Protein AF-A0A358D440-F1 (afdb_monomer)

Mean predicted aligned error: 8.79 Å

Secondary structure (DSSP, 8-state):
-----------GGG--GGGSTTHHHHHHHHHHHHHHHHHHHHHHHHHHHHHH--HHHHHHHHHHHHHHHHHHHHHHHHHHHHS-HHHHHHHHHHHHHHHHHHHHHHHHTT---GGGTTT-

pLDDT: mean 83.81, std 12.58, range [40.0, 94.25]

Structure (mmCIF, N/CA/C/O backbone):
data_AF-A0A358D440-F1
#
_entry.id   AF-A0A358D440-F1
#
loop_
_atom_site.group_PDB
_atom_site.id
_atom_site.type_symbol
_atom_site.label_atom_id
_atom_site.label_alt_id
_atom_site.label_comp_id
_atom_site.label_asym_id
_atom_site.label_entity_id
_atom_site.label_seq_id
_atom_site.pdbx_PDB_ins_code
_atom_site.Cartn_x
_atom_site.Cartn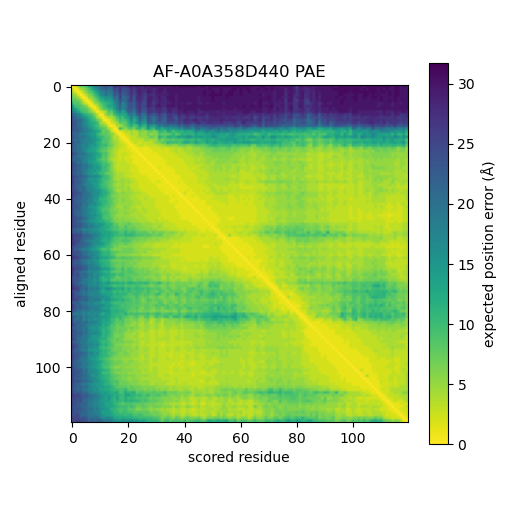_y
_atom_site.Cartn_z
_atom_site.occupancy
_atom_site.B_iso_or_equiv
_atom_site.auth_seq_id
_atom_site.auth_comp_id
_atom_site.auth_asym_id
_atom_site.auth_atom_id
_atom_site.pdbx_PDB_model_num
ATOM 1 N N . MET A 1 1 ? 27.048 -9.788 -45.828 1.00 40.00 1 MET A N 1
ATOM 2 C CA . MET A 1 1 ? 27.997 -9.464 -44.736 1.00 40.00 1 MET A CA 1
ATOM 3 C C . MET A 1 1 ? 27.219 -8.839 -43.582 1.00 40.00 1 MET A C 1
ATOM 5 O O . MET A 1 1 ? 26.914 -7.655 -43.626 1.00 40.00 1 MET A O 1
ATOM 9 N N . GLY A 1 2 ? 26.795 -9.651 -42.609 1.00 42.03 2 GLY A N 1
ATOM 10 C CA . GLY A 1 2 ? 26.029 -9.193 -41.445 1.00 42.03 2 GLY A CA 1
ATOM 11 C C . GLY A 1 2 ? 26.961 -8.657 -40.360 1.00 42.03 2 GLY A C 1
ATOM 12 O O . GLY A 1 2 ? 27.850 -9.372 -39.905 1.00 42.03 2 GLY A O 1
ATOM 13 N N . LYS A 1 3 ? 26.779 -7.396 -39.953 1.00 45.88 3 LYS A N 1
ATOM 14 C CA . LYS A 1 3 ? 27.476 -6.824 -38.795 1.00 45.88 3 LYS A CA 1
ATOM 15 C C . LYS A 1 3 ? 26.940 -7.486 -37.524 1.00 45.88 3 LYS A C 1
ATOM 17 O O . LYS A 1 3 ? 25.859 -7.149 -37.050 1.00 45.88 3 LYS A O 1
ATOM 22 N N . SER A 1 4 ? 27.714 -8.429 -36.995 1.00 48.56 4 SER A N 1
ATOM 23 C CA . SER A 1 4 ? 27.563 -8.958 -35.642 1.00 48.56 4 SER A CA 1
ATOM 24 C C . SER A 1 4 ? 27.691 -7.801 -34.644 1.00 48.56 4 SER A C 1
ATOM 26 O O . SER A 1 4 ? 28.737 -7.154 -34.571 1.00 48.56 4 SER A O 1
ATOM 28 N N . ARG A 1 5 ? 26.608 -7.485 -33.920 1.00 50.66 5 ARG A N 1
ATOM 29 C CA . ARG A 1 5 ? 26.646 -6.564 -32.776 1.00 50.66 5 ARG A CA 1
ATOM 30 C C . ARG A 1 5 ? 27.420 -7.264 -31.665 1.00 50.66 5 ARG A C 1
ATOM 32 O O . ARG A 1 5 ? 26.893 -8.173 -31.028 1.00 50.66 5 ARG A O 1
ATOM 39 N N . SER A 1 6 ? 28.663 -6.847 -31.447 1.00 52.78 6 SER A N 1
ATOM 40 C CA . SER A 1 6 ? 29.432 -7.269 -30.285 1.00 52.78 6 SER A CA 1
ATOM 41 C C . SER A 1 6 ? 28.692 -6.838 -29.018 1.00 52.78 6 SER A C 1
ATOM 43 O O . SER A 1 6 ? 28.410 -5.661 -28.790 1.00 52.78 6 SER A O 1
ATOM 45 N N . VAL A 1 7 ? 28.333 -7.819 -28.196 1.00 54.28 7 VAL A N 1
ATOM 46 C CA . VAL A 1 7 ? 27.882 -7.585 -26.828 1.00 54.28 7 VAL A CA 1
ATOM 47 C C . VAL A 1 7 ? 29.094 -7.034 -26.083 1.00 54.28 7 VAL A C 1
ATOM 49 O O . VAL A 1 7 ? 30.069 -7.750 -25.865 1.00 54.28 7 VAL A O 1
ATOM 52 N N . LEU A 1 8 ? 29.071 -5.738 -25.768 1.00 55.81 8 LEU A N 1
ATOM 53 C CA . LEU A 1 8 ? 30.116 -5.074 -24.994 1.00 55.81 8 LEU A CA 1
ATOM 54 C C . LEU A 1 8 ? 30.293 -5.806 -23.656 1.00 55.81 8 LEU A C 1
ATOM 56 O O . LEU A 1 8 ? 29.423 -5.773 -22.782 1.00 55.81 8 LEU A O 1
ATOM 60 N N . SER A 1 9 ? 31.434 -6.480 -23.521 1.00 52.81 9 SER A N 1
ATOM 61 C CA . SER A 1 9 ? 31.907 -7.127 -22.300 1.00 52.81 9 SER A CA 1
ATOM 62 C C . SER A 1 9 ? 32.370 -6.061 -21.298 1.00 52.81 9 SER A C 1
ATOM 64 O O . SER A 1 9 ? 33.564 -5.851 -21.105 1.00 52.81 9 SER A O 1
ATOM 66 N N . GLY A 1 10 ? 31.419 -5.353 -20.687 1.00 57.47 10 GLY A N 1
ATOM 67 C CA . GLY A 1 10 ? 31.667 -4.489 -19.531 1.00 57.47 10 GLY A CA 1
ATOM 68 C 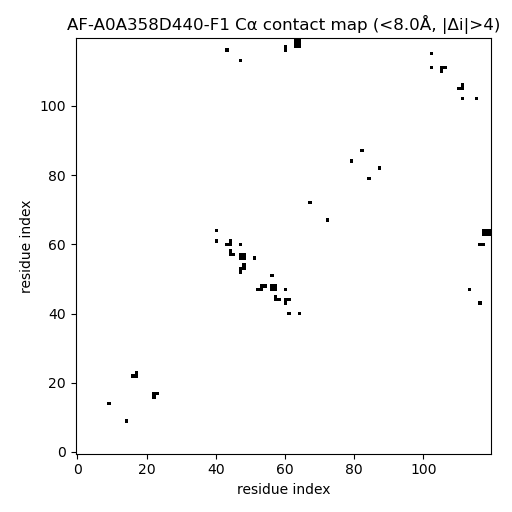C . GLY A 1 10 ? 31.660 -5.305 -18.238 1.00 57.47 10 GLY A C 1
ATOM 69 O O . GLY A 1 10 ? 30.744 -6.100 -18.009 1.00 57.47 10 GLY A O 1
ATOM 70 N N . SER A 1 11 ? 32.680 -5.113 -17.400 1.00 61.91 11 SER A N 1
ATOM 71 C CA . SER A 1 11 ? 32.781 -5.698 -16.059 1.00 61.91 11 SER A CA 1
ATOM 72 C C . SER A 1 11 ? 31.505 -5.422 -15.254 1.00 61.91 11 SER A C 1
ATOM 74 O O . SER A 1 11 ? 30.957 -4.323 -15.314 1.00 61.91 11 SER A O 1
ATOM 76 N N . ARG A 1 12 ? 31.028 -6.389 -14.453 1.00 58.91 12 ARG A N 1
ATOM 77 C CA . ARG A 1 12 ? 29.850 -6.224 -13.567 1.00 58.91 12 ARG A CA 1
ATOM 78 C C . ARG A 1 12 ? 29.916 -4.954 -12.694 1.00 58.91 12 ARG A C 1
ATOM 80 O O . ARG A 1 12 ? 28.865 -4.474 -12.286 1.00 58.91 12 ARG A O 1
ATOM 87 N N . ARG A 1 13 ? 31.118 -4.418 -12.431 1.00 55.31 13 ARG A N 1
ATOM 88 C CA . ARG A 1 13 ? 31.359 -3.172 -11.679 1.00 55.31 13 ARG A CA 1
ATOM 89 C C . ARG A 1 13 ? 30.890 -1.893 -12.386 1.00 55.31 13 ARG A C 1
ATOM 91 O O . ARG A 1 13 ? 30.514 -0.960 -11.689 1.00 55.31 13 ARG A O 1
ATOM 98 N N . ASP A 1 14 ? 30.842 -1.859 -13.718 1.00 56.25 14 ASP A N 1
ATOM 99 C CA . ASP A 1 14 ? 30.473 -0.644 -14.471 1.00 56.25 14 ASP A CA 1
ATOM 100 C C . ASP A 1 14 ? 28.953 -0.473 -14.627 1.00 56.25 14 ASP A C 1
ATOM 102 O O . ASP A 1 14 ? 28.465 0.565 -15.071 1.00 56.25 14 ASP A O 1
ATOM 106 N N . ARG A 1 15 ? 28.169 -1.478 -14.217 1.00 64.50 15 ARG A N 1
ATOM 107 C CA . ARG A 1 15 ? 26.699 -1.437 -14.189 1.00 64.50 15 ARG A CA 1
ATOM 108 C C . ARG A 1 15 ? 26.197 -0.963 -12.827 1.00 64.50 15 ARG A C 1
ATOM 110 O O . ARG A 1 15 ? 25.448 -1.665 -12.152 1.00 64.50 15 ARG A O 1
ATOM 117 N N . SER A 1 16 ? 26.659 0.203 -12.393 1.00 76.69 16 SER A N 1
ATOM 118 C CA . SER A 1 16 ? 26.214 0.782 -11.128 1.00 76.69 16 SER A CA 1
ATOM 119 C C . SER A 1 16 ? 24.787 1.321 -11.269 1.00 76.69 16 SER A C 1
ATOM 121 O O . SER A 1 16 ? 24.512 2.106 -12.165 1.00 76.69 16 SER A O 1
ATOM 123 N N . ALA A 1 17 ? 23.854 0.916 -10.403 1.00 72.25 17 ALA A N 1
ATOM 124 C CA . ALA A 1 17 ? 22.445 1.317 -10.522 1.00 72.25 17 ALA A CA 1
ATOM 125 C C . ALA A 1 17 ? 22.243 2.845 -10.452 1.00 72.25 17 ALA A C 1
ATOM 127 O O . ALA A 1 17 ? 21.323 3.375 -11.065 1.00 72.25 17 ALA A O 1
ATOM 128 N N . ILE A 1 18 ? 23.156 3.557 -9.782 1.00 82.81 18 ILE A N 1
ATOM 129 C CA . ILE A 1 18 ? 23.161 5.025 -9.677 1.00 82.81 18 ILE A CA 1
ATOM 130 C C . ILE A 1 18 ? 23.444 5.741 -11.005 1.00 82.81 18 ILE A C 1
ATOM 132 O O . ILE A 1 18 ? 23.167 6.932 -11.108 1.00 82.81 18 ILE A O 1
ATOM 136 N N . THR A 1 19 ? 23.998 5.055 -12.012 1.00 81.25 19 THR A N 1
ATOM 137 C CA . THR A 1 19 ? 24.247 5.650 -13.338 1.00 81.25 19 THR A CA 1
ATOM 138 C C . THR A 1 19 ? 23.027 5.556 -14.253 1.00 81.25 19 THR A C 1
ATOM 140 O O . THR A 1 19 ? 23.015 6.153 -15.329 1.00 81.25 19 THR A O 1
ATOM 143 N N . VAL A 1 20 ? 21.981 4.837 -13.830 1.00 82.19 20 VAL A N 1
ATOM 144 C CA . VAL A 1 20 ? 20.721 4.724 -14.566 1.00 82.19 20 VAL A CA 1
ATOM 145 C C . VAL A 1 20 ? 19.926 6.021 -14.410 1.00 82.19 20 VAL A C 1
ATOM 147 O O . VAL A 1 20 ? 19.656 6.483 -13.300 1.00 82.19 20 VAL A O 1
ATOM 150 N N . GLN A 1 21 ? 19.524 6.615 -15.535 1.00 83.69 21 GLN A N 1
ATOM 151 C CA . GLN A 1 21 ? 18.701 7.823 -15.546 1.00 83.69 21 GLN A CA 1
ATOM 152 C C . GLN A 1 21 ? 17.401 7.592 -14.759 1.00 83.69 21 GLN A C 1
ATOM 154 O O . GLN A 1 21 ? 16.688 6.619 -14.990 1.00 83.69 21 GLN A O 1
ATOM 159 N N . GLY A 1 22 ? 17.095 8.489 -13.818 1.00 84.31 22 GLY A N 1
ATOM 160 C CA . GLY A 1 22 ? 15.892 8.384 -12.986 1.00 84.31 22 GLY A CA 1
ATOM 161 C C . GLY A 1 22 ? 16.002 7.424 -11.795 1.00 84.31 22 GLY A C 1
ATOM 162 O O . GLY A 1 22 ? 14.998 7.205 -11.120 1.00 84.31 22 GLY A O 1
ATOM 163 N N . PHE A 1 23 ? 17.196 6.900 -11.485 1.00 88.19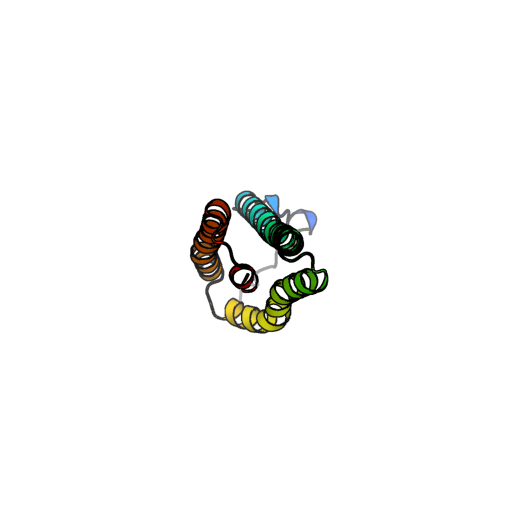 23 PHE A N 1
ATOM 164 C CA . PHE A 1 23 ? 17.408 6.015 -10.333 1.00 88.19 23 PHE A CA 1
ATOM 165 C C . PHE A 1 23 ? 16.956 6.634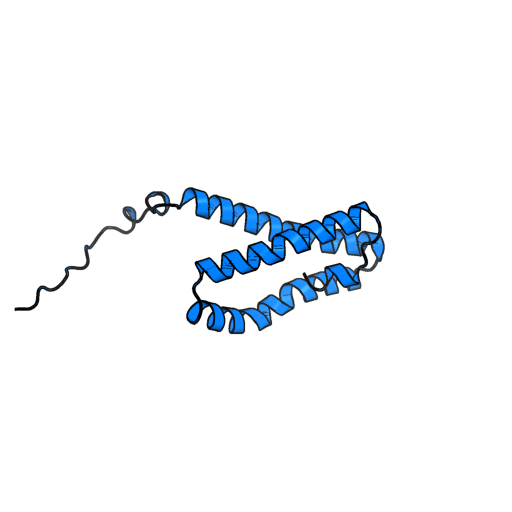 -9.003 1.00 88.19 23 PHE A C 1
ATOM 167 O O . PHE A 1 23 ? 16.210 6.001 -8.264 1.00 88.19 23 PHE A O 1
ATOM 174 N N . PHE A 1 24 ? 17.359 7.873 -8.698 1.00 90.56 24 PHE A N 1
ATOM 175 C CA . PHE A 1 24 ? 17.019 8.510 -7.418 1.00 90.56 24 PHE A CA 1
ATOM 176 C C . PHE A 1 24 ? 15.513 8.764 -7.235 1.00 90.56 24 PHE A C 1
ATOM 178 O O . PHE A 1 24 ? 14.991 8.375 -6.190 1.00 90.56 24 PHE A O 1
ATOM 185 N N . PRO A 1 25 ? 14.780 9.338 -8.215 1.00 88.50 25 PRO A N 1
ATOM 186 C CA . PRO A 1 25 ? 13.323 9.429 -8.132 1.00 88.50 25 PRO A CA 1
ATOM 187 C C . PRO A 1 25 ? 12.646 8.069 -7.935 1.00 88.50 25 PRO A C 1
ATOM 189 O O . PRO A 1 25 ? 11.739 7.951 -7.114 1.00 88.50 25 PRO A O 1
ATOM 192 N N . LEU A 1 26 ? 13.105 7.034 -8.647 1.00 87.25 26 LEU A N 1
ATOM 193 C CA . LEU A 1 26 ? 12.547 5.687 -8.534 1.00 87.25 26 LEU A CA 1
ATOM 194 C C . LEU A 1 26 ? 12.826 5.066 -7.160 1.00 87.25 26 LEU A C 1
ATOM 196 O O . LEU A 1 26 ? 11.939 4.450 -6.573 1.00 87.25 26 LEU A O 1
ATOM 200 N N . LEU A 1 27 ? 14.038 5.252 -6.635 1.00 90.06 27 LEU A N 1
ATOM 201 C CA . LEU A 1 27 ? 14.420 4.809 -5.299 1.00 90.06 27 LEU A CA 1
ATOM 202 C C . LEU A 1 27 ? 13.542 5.477 -4.242 1.00 90.06 27 LEU A C 1
ATOM 204 O O . LEU A 1 27 ? 12.974 4.787 -3.402 1.00 90.06 27 LEU A O 1
ATOM 208 N N . PHE A 1 28 ? 13.393 6.801 -4.309 1.00 92.62 28 PHE A N 1
ATOM 209 C CA . PHE A 1 28 ? 12.579 7.552 -3.358 1.00 92.62 28 PHE A CA 1
ATOM 210 C C . PHE A 1 28 ? 11.106 7.134 -3.418 1.00 92.62 28 PHE A C 1
ATOM 212 O O . PHE A 1 28 ? 10.513 6.828 -2.386 1.00 92.62 28 PHE A O 1
ATOM 219 N N . ALA A 1 29 ? 10.538 7.015 -4.622 1.00 88.94 29 ALA A N 1
ATOM 220 C CA . ALA A 1 29 ? 9.181 6.505 -4.804 1.00 88.94 29 ALA A CA 1
ATOM 221 C C . ALA A 1 29 ? 9.023 5.084 -4.234 1.00 88.94 29 ALA A C 1
ATOM 223 O O . ALA A 1 29 ? 8.046 4.798 -3.541 1.00 88.94 29 ALA A O 1
ATOM 224 N N . GLY A 1 30 ? 10.008 4.211 -4.465 1.00 89.56 30 GLY A N 1
ATOM 225 C CA . GLY A 1 30 ? 10.045 2.862 -3.906 1.00 89.56 30 GLY A CA 1
ATOM 226 C C . GLY A 1 30 ? 10.110 2.853 -2.378 1.00 89.56 30 GLY A C 1
ATOM 227 O O . GLY A 1 30 ? 9.416 2.059 -1.744 1.00 89.56 30 GLY A O 1
ATOM 228 N N . MET A 1 31 ? 10.881 3.762 -1.777 1.00 93.19 31 MET A N 1
ATOM 229 C CA . MET A 1 31 ? 10.921 3.940 -0.325 1.00 93.19 31 MET A CA 1
ATOM 230 C C . MET A 1 31 ? 9.559 4.394 0.203 1.00 93.19 31 MET A C 1
ATOM 232 O O . MET A 1 31 ? 9.021 3.736 1.089 1.00 93.19 31 MET A O 1
ATOM 236 N N . CYS A 1 32 ? 8.965 5.453 -0.356 1.00 91.31 32 CYS A N 1
ATOM 237 C CA . CYS A 1 32 ? 7.641 5.938 0.051 1.00 91.31 32 CYS A CA 1
ATOM 238 C C . CYS A 1 32 ? 6.580 4.835 -0.024 1.00 91.31 32 CYS A C 1
ATOM 240 O O . CYS A 1 32 ? 5.833 4.632 0.931 1.00 91.31 32 CYS A O 1
ATOM 242 N N . TRP A 1 33 ? 6.562 4.080 -1.124 1.00 88.75 33 TRP A N 1
ATOM 243 C CA . TRP A 1 33 ? 5.678 2.929 -1.285 1.00 88.75 33 TRP A CA 1
ATOM 244 C C . TRP A 1 33 ? 5.902 1.869 -0.201 1.00 88.75 33 TRP A C 1
ATOM 246 O O . TRP A 1 33 ? 4.947 1.357 0.382 1.00 88.75 33 TRP A O 1
ATOM 256 N N . HIS A 1 34 ? 7.164 1.544 0.090 1.00 90.50 34 HIS A N 1
ATOM 257 C CA . HIS A 1 34 ? 7.510 0.541 1.090 1.00 90.50 34 HIS A CA 1
ATOM 258 C C . HIS A 1 34 ? 7.028 0.937 2.489 1.00 90.50 34 HIS A C 1
ATOM 260 O O . HIS A 1 34 ? 6.399 0.122 3.166 1.00 90.50 34 HIS A O 1
ATOM 266 N N . TRP A 1 35 ? 7.284 2.184 2.891 1.00 92.19 35 TRP A N 1
ATOM 267 C CA . TRP A 1 35 ? 6.848 2.726 4.177 1.00 92.19 35 TRP A CA 1
ATOM 268 C C . TRP A 1 35 ? 5.329 2.790 4.283 1.00 92.19 35 TRP A C 1
ATOM 270 O O . TRP A 1 35 ? 4.786 2.336 5.283 1.00 92.19 35 TRP A O 1
ATOM 280 N N . ALA A 1 36 ? 4.639 3.281 3.251 1.00 89.06 36 ALA A N 1
ATOM 281 C CA . ALA A 1 36 ? 3.181 3.359 3.251 1.00 89.06 36 ALA A CA 1
ATOM 282 C C . ALA A 1 36 ? 2.540 1.971 3.386 1.00 89.06 36 ALA A C 1
ATOM 284 O O . ALA A 1 36 ? 1.689 1.762 4.248 1.00 89.06 36 ALA A O 1
ATOM 285 N N . ARG A 1 37 ? 2.996 0.998 2.586 1.00 87.31 37 ARG A N 1
ATOM 286 C CA . ARG A 1 37 ? 2.446 -0.364 2.590 1.00 87.31 37 ARG A CA 1
ATOM 287 C C . ARG A 1 37 ? 2.606 -1.052 3.947 1.00 87.31 37 ARG A C 1
ATOM 289 O O . ARG A 1 37 ? 1.661 -1.664 4.432 1.00 87.31 37 ARG A O 1
ATOM 296 N N . TRP A 1 38 ? 3.788 -0.970 4.558 1.00 90.00 38 TRP A N 1
ATOM 297 C CA . TRP A 1 38 ? 4.000 -1.554 5.887 1.00 90.00 38 TRP A CA 1
ATOM 298 C C . TRP A 1 38 ? 3.326 -0.749 6.993 1.00 90.00 38 TRP A C 1
ATOM 300 O O . TRP A 1 38 ? 2.783 -1.345 7.917 1.00 90.00 38 TRP A O 1
ATOM 310 N N . GLY A 1 39 ? 3.323 0.580 6.886 1.00 90.56 39 GLY A N 1
ATOM 311 C CA . GLY A 1 39 ? 2.641 1.461 7.826 1.00 90.56 39 GLY A CA 1
ATOM 312 C C . GLY A 1 39 ? 1.164 1.110 7.941 1.00 90.56 39 GLY A C 1
ATOM 313 O O . GLY A 1 39 ? 0.695 0.869 9.046 1.00 90.56 39 GLY A O 1
ATOM 314 N N . ILE A 1 40 ? 0.466 0.971 6.810 1.00 88.69 40 ILE A N 1
ATOM 315 C CA . ILE A 1 40 ? -0.946 0.565 6.784 1.00 88.69 40 ILE A CA 1
ATOM 316 C C . ILE A 1 40 ? -1.129 -0.815 7.432 1.00 88.69 40 ILE A C 1
ATOM 318 O O . ILE A 1 40 ? -1.977 -0.956 8.301 1.00 88.69 40 ILE A O 1
ATOM 322 N N . ALA A 1 41 ? -0.282 -1.803 7.122 1.00 88.12 41 ALA A N 1
ATOM 323 C CA . ALA A 1 41 ? -0.372 -3.129 7.746 1.00 88.12 41 ALA A CA 1
ATOM 324 C C . ALA A 1 41 ? -0.264 -3.102 9.279 1.00 88.12 41 ALA A C 1
ATOM 326 O O . ALA A 1 41 ? -1.035 -3.773 9.967 1.00 88.12 41 ALA A O 1
ATOM 327 N N . PHE A 1 42 ? 0.665 -2.313 9.822 1.00 90.50 42 PHE A N 1
ATOM 328 C CA . PHE A 1 42 ? 0.824 -2.180 11.269 1.00 90.50 42 PHE A CA 1
ATOM 329 C C . PHE A 1 42 ? -0.292 -1.353 11.909 1.00 90.50 42 PHE A C 1
ATOM 331 O O . PHE A 1 42 ? -0.860 -1.789 12.910 1.00 90.50 42 PHE A O 1
ATOM 338 N N . LEU A 1 43 ? -0.629 -0.192 11.340 1.00 91.00 43 LEU A N 1
ATOM 339 C CA . LEU A 1 43 ? -1.660 0.693 11.888 1.00 91.00 43 LEU A CA 1
ATOM 340 C C . LEU A 1 43 ? -3.037 0.027 11.866 1.00 91.00 43 LEU A C 1
ATOM 342 O O . LEU A 1 43 ? -3.747 0.086 12.862 1.00 91.00 43 LEU A O 1
ATOM 346 N N . SER A 1 44 ? -3.397 -0.654 10.778 1.00 90.50 44 SER A N 1
ATOM 347 C CA . SER A 1 44 ? -4.665 -1.380 10.674 1.00 90.50 44 SER A CA 1
ATOM 348 C C . SER A 1 44 ? -4.784 -2.479 11.727 1.00 90.50 44 SER A C 1
ATOM 350 O O . SER A 1 44 ? -5.817 -2.594 12.383 1.00 90.50 44 SER A O 1
ATOM 352 N N . ALA A 1 45 ? -3.724 -3.265 11.930 1.00 91.44 45 ALA A N 1
ATOM 353 C CA . ALA A 1 45 ? -3.698 -4.307 12.952 1.00 91.44 45 ALA A CA 1
ATOM 354 C C . ALA A 1 45 ? -3.789 -3.728 14.375 1.00 91.44 45 ALA A C 1
ATOM 356 O O . ALA A 1 45 ? -4.517 -4.268 15.209 1.00 91.44 45 ALA A O 1
ATOM 357 N N . PHE A 1 46 ? -3.077 -2.627 14.635 1.00 92.06 46 PHE A N 1
ATOM 358 C CA . PHE A 1 46 ? -3.101 -1.924 15.916 1.00 92.06 46 PHE A CA 1
ATOM 359 C C . PHE A 1 46 ? -4.487 -1.339 16.218 1.00 92.06 46 PHE A C 1
ATOM 361 O O . PHE A 1 46 ? -5.070 -1.662 17.248 1.00 92.06 46 PHE A O 1
ATOM 368 N N . TRP A 1 47 ? -5.056 -0.570 15.287 1.00 92.62 47 TRP A N 1
ATOM 369 C CA . TRP A 1 47 ? -6.373 0.050 15.443 1.00 92.62 47 TRP A CA 1
ATOM 370 C C . TRP A 1 47 ? -7.480 -0.998 15.622 1.00 92.62 47 TRP A C 1
ATOM 372 O O . TRP A 1 47 ? -8.348 -0.859 16.479 1.00 92.62 47 TRP A O 1
ATOM 382 N N . ILE A 1 48 ? -7.431 -2.109 14.874 1.00 93.38 48 ILE A N 1
ATOM 383 C CA . ILE A 1 48 ? -8.400 -3.202 15.051 1.00 93.38 48 ILE A CA 1
ATOM 384 C C . ILE A 1 48 ? -8.273 -3.832 16.435 1.00 93.38 48 ILE A C 1
ATOM 386 O O . ILE A 1 48 ? -9.293 -4.184 17.031 1.00 93.38 48 ILE A O 1
ATOM 390 N N . ASN A 1 49 ? -7.055 -3.985 16.956 1.00 93.69 49 ASN A N 1
ATOM 391 C CA . ASN A 1 49 ? -6.875 -4.474 18.315 1.00 93.69 49 ASN A CA 1
ATOM 392 C C . ASN A 1 49 ? -7.483 -3.509 19.335 1.00 93.69 49 ASN A C 1
ATOM 394 O O . ASN A 1 49 ? -8.217 -3.965 20.202 1.00 93.69 49 ASN A O 1
ATOM 398 N N . GLU A 1 50 ? -7.248 -2.209 19.177 1.00 93.06 50 GLU A N 1
ATOM 399 C CA . GLU A 1 50 ? -7.776 -1.168 20.063 1.00 93.06 50 GLU A CA 1
ATOM 400 C C . GLU A 1 50 ? -9.313 -1.134 20.080 1.00 93.06 50 GLU A C 1
ATOM 402 O O . GLU A 1 50 ? -9.920 -1.053 21.144 1.00 93.06 50 GLU A O 1
ATOM 407 N N . VAL A 1 51 ? -9.957 -1.269 18.916 1.00 92.88 51 VAL A N 1
ATOM 408 C CA . VAL A 1 51 ? -11.423 -1.177 18.797 1.00 92.88 51 VAL A CA 1
ATOM 409 C C . VAL A 1 51 ? -12.142 -2.487 19.139 1.00 92.88 51 VAL A C 1
ATOM 411 O O . VAL A 1 51 ? -13.279 -2.462 19.608 1.00 92.88 51 VAL A O 1
ATOM 414 N N . THR A 1 52 ? -11.528 -3.646 18.880 1.00 92.75 52 THR A N 1
ATOM 415 C CA . THR A 1 52 ? -12.202 -4.954 19.035 1.00 92.75 52 THR A CA 1
ATOM 416 C C . THR A 1 52 ? -11.726 -5.775 20.227 1.00 92.75 52 THR A C 1
ATOM 418 O O . THR A 1 52 ? -12.364 -6.780 20.544 1.00 92.75 52 THR A O 1
ATOM 421 N N . ASP A 1 53 ? -10.587 -5.413 20.824 1.00 92.00 53 ASP A N 1
ATOM 422 C CA . ASP A 1 53 ? -9.874 -6.157 21.873 1.00 92.00 53 ASP A CA 1
ATOM 423 C C . ASP A 1 53 ? -9.715 -7.663 21.567 1.00 92.00 53 ASP A C 1
ATOM 425 O O . ASP A 1 53 ? -9.674 -8.532 22.437 1.00 92.00 53 ASP A O 1
ATOM 429 N N . SER A 1 54 ? -9.664 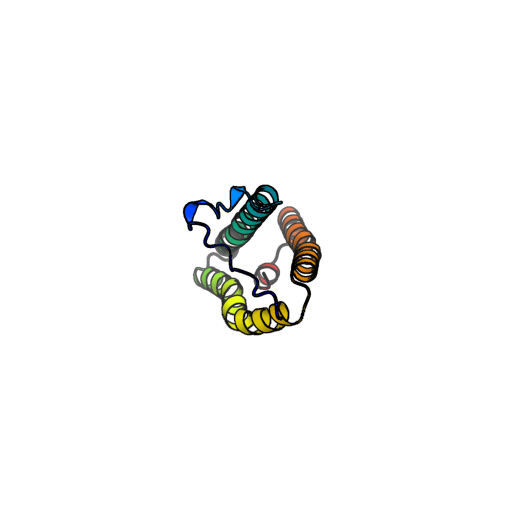-8.009 20.274 1.00 90.69 54 SER A N 1
ATOM 430 C CA . SER A 1 54 ? -9.733 -9.392 19.808 1.00 90.69 54 SER A CA 1
ATOM 431 C C . SER A 1 54 ? -8.500 -9.768 18.991 1.00 90.69 54 SER A C 1
ATOM 433 O O . SER A 1 54 ? -8.377 -9.381 17.823 1.00 90.69 54 SER A O 1
ATOM 435 N N . PRO A 1 55 ? -7.611 -10.627 19.526 1.00 90.50 55 PRO A N 1
ATOM 436 C CA . PRO A 1 55 ? -6.448 -11.126 18.789 1.00 90.50 55 PRO A CA 1
ATOM 437 C C . PRO A 1 55 ? -6.806 -11.881 17.499 1.00 90.50 55 PRO A C 1
ATOM 439 O O . PRO A 1 55 ? -5.984 -11.994 16.588 1.00 90.50 55 PRO A O 1
ATOM 442 N N . ARG A 1 56 ? -8.031 -12.415 17.398 1.00 93.06 56 ARG A N 1
ATOM 443 C CA . ARG A 1 56 ? -8.515 -13.100 16.187 1.00 93.06 56 ARG A CA 1
ATOM 444 C C . ARG A 1 56 ? -8.821 -12.111 15.064 1.00 93.06 56 ARG A C 1
ATOM 446 O O . ARG A 1 56 ? -8.506 -12.395 13.913 1.00 93.06 56 ARG A O 1
ATOM 453 N N . MET A 1 57 ? -9.380 -10.947 15.395 1.00 91.19 57 MET A N 1
ATOM 454 C CA . MET A 1 57 ? -9.672 -9.891 14.417 1.00 91.19 57 MET A CA 1
ATOM 455 C C . MET A 1 57 ? -8.382 -9.297 13.843 1.00 91.19 57 MET A C 1
ATOM 457 O O . MET A 1 57 ? -8.298 -9.025 12.645 1.00 91.19 57 MET A O 1
ATOM 461 N N . VAL A 1 58 ? -7.337 -9.196 14.666 1.00 91.88 58 VAL A N 1
ATOM 462 C CA . VAL A 1 58 ? -5.992 -8.791 14.231 1.00 91.88 58 VAL A CA 1
ATOM 463 C C . VAL A 1 58 ? -5.400 -9.795 13.230 1.00 91.88 58 VAL A C 1
ATOM 465 O O . VAL A 1 58 ? -4.904 -9.404 12.176 1.00 91.88 58 VAL A O 1
ATOM 468 N N . GLN A 1 59 ? -5.507 -11.100 13.502 1.00 92.25 59 GLN A N 1
ATOM 469 C CA . GLN A 1 59 ? -5.052 -12.144 12.567 1.00 92.25 59 GLN A CA 1
ATOM 470 C C . GLN A 1 59 ? -5.846 -12.153 11.258 1.00 92.25 59 GLN A C 1
ATOM 472 O O . GLN A 1 59 ? -5.271 -12.370 10.187 1.00 92.25 59 GLN A O 1
ATOM 477 N N . LEU A 1 60 ? -7.155 -11.893 11.329 1.00 92.44 60 LEU A N 1
ATOM 478 C CA . LEU A 1 60 ? -7.985 -11.744 10.140 1.00 92.44 60 LEU A CA 1
ATOM 479 C C . LEU A 1 60 ? -7.509 -10.561 9.291 1.00 92.44 60 LEU A C 1
ATOM 481 O O . LEU A 1 60 ? -7.364 -10.726 8.089 1.00 92.44 60 LEU A O 1
ATOM 485 N N . THR A 1 61 ? -7.162 -9.434 9.917 1.00 91.31 61 THR A N 1
ATOM 486 C CA . THR A 1 61 ? -6.593 -8.253 9.239 1.00 91.31 61 THR A CA 1
ATOM 487 C C . THR A 1 61 ? -5.324 -8.596 8.467 1.00 91.31 61 THR A C 1
ATOM 489 O O . THR A 1 61 ? -5.209 -8.300 7.283 1.00 91.31 61 THR A O 1
ATOM 492 N N . GLY A 1 62 ? -4.378 -9.293 9.105 1.00 88.44 62 GLY A N 1
ATOM 493 C CA . GLY A 1 62 ? -3.187 -9.772 8.403 1.00 88.44 62 GLY A CA 1
ATOM 494 C C . GLY A 1 62 ? -3.566 -10.678 7.227 1.00 88.44 62 GLY A C 1
ATOM 495 O O . GLY A 1 62 ? -3.078 -10.508 6.113 1.00 88.44 62 GLY A O 1
ATOM 496 N N . THR A 1 63 ? -4.490 -11.610 7.449 1.00 90.56 63 THR A N 1
ATOM 497 C CA . THR A 1 63 ? -4.942 -12.541 6.410 1.00 90.56 63 THR A CA 1
ATOM 498 C C . THR A 1 63 ? -5.564 -11.811 5.219 1.00 90.56 63 THR A C 1
ATOM 500 O O . THR A 1 63 ? -5.219 -12.132 4.084 1.00 90.56 63 THR A O 1
ATOM 503 N N . THR A 1 64 ? -6.430 -10.821 5.440 1.00 90.00 64 THR A N 1
ATOM 504 C CA . THR A 1 64 ? -7.085 -10.063 4.363 1.00 90.00 64 THR A CA 1
ATOM 505 C C . THR A 1 64 ? -6.106 -9.202 3.576 1.00 90.00 64 THR A C 1
ATOM 507 O O . THR A 1 64 ? -6.291 -9.067 2.376 1.00 90.00 64 THR A O 1
ATOM 510 N N . MET A 1 65 ? -5.029 -8.714 4.196 1.00 87.88 65 MET A N 1
ATOM 511 C CA . MET A 1 65 ? -3.992 -7.942 3.497 1.00 87.88 65 MET A CA 1
ATOM 512 C C . MET A 1 65 ? -3.041 -8.829 2.678 1.00 87.88 65 MET A C 1
ATOM 514 O O . MET A 1 65 ? -2.613 -8.468 1.580 1.00 87.88 65 MET A O 1
ATOM 518 N N . TRP A 1 66 ? -2.677 -10.008 3.197 1.00 86.56 66 TRP A N 1
ATOM 519 C CA . TRP A 1 66 ? -1.683 -10.879 2.552 1.00 86.56 66 TRP A CA 1
ATOM 520 C C . TRP A 1 66 ? -2.293 -11.911 1.595 1.00 86.56 66 TRP A C 1
ATOM 522 O O . TRP A 1 66 ? -1.659 -12.257 0.595 1.00 86.56 66 TRP A O 1
ATOM 532 N N . ALA A 1 67 ? -3.512 -12.399 1.844 1.00 88.19 67 ALA A N 1
ATOM 533 C CA . ALA A 1 67 ? -4.156 -13.397 0.986 1.00 88.19 67 ALA A CA 1
ATOM 534 C C . ALA A 1 67 ? -4.346 -12.911 -0.465 1.00 88.19 67 ALA A C 1
ATOM 536 O O . ALA A 1 67 ? -4.002 -13.665 -1.381 1.00 88.19 67 ALA A O 1
ATOM 537 N N . PRO A 1 68 ? -4.784 -11.662 -0.729 1.00 85.00 68 PRO A N 1
ATOM 538 C CA . PRO A 1 68 ? -4.883 -11.145 -2.087 1.00 85.00 68 PRO A CA 1
ATOM 539 C C . PRO A 1 68 ? -3.539 -11.082 -2.800 1.00 85.00 68 PRO A C 1
ATOM 541 O O . PRO A 1 68 ? -3.511 -11.237 -4.011 1.00 85.00 68 PRO A O 1
ATOM 544 N N . LEU A 1 69 ? -2.417 -10.906 -2.099 1.00 83.38 69 LEU A N 1
ATOM 545 C CA . LEU A 1 69 ? -1.097 -10.952 -2.737 1.00 83.38 69 LEU A CA 1
ATOM 546 C C . LEU A 1 69 ? -0.742 -12.374 -3.188 1.00 83.38 69 LEU A C 1
ATOM 548 O O . LEU A 1 69 ? -0.124 -12.553 -4.237 1.00 83.38 69 LEU A O 1
ATOM 552 N N . LEU A 1 70 ? -1.178 -13.381 -2.430 1.00 83.00 70 LEU A N 1
ATOM 553 C CA . LEU A 1 70 ? -0.933 -14.791 -2.723 1.00 83.00 70 LEU A CA 1
ATOM 554 C C . LEU A 1 70 ? -1.706 -15.249 -3.969 1.00 83.00 70 LEU A C 1
ATOM 556 O O . LEU A 1 70 ? -1.137 -15.894 -4.849 1.00 83.00 70 LEU A O 1
ATOM 560 N N . PHE A 1 71 ? -2.975 -14.852 -4.092 1.00 81.81 71 PHE A N 1
ATOM 561 C CA . PHE A 1 71 ? -3.806 -15.172 -5.263 1.00 81.81 71 PHE A CA 1
ATOM 562 C C . PHE A 1 71 ? -3.603 -14.187 -6.423 1.00 81.81 71 PHE A C 1
ATOM 564 O O . PHE A 1 71 ? -3.555 -14.563 -7.595 1.00 81.81 71 PHE A O 1
ATOM 571 N N . GLY A 1 72 ? -3.448 -12.910 -6.096 1.00 82.94 72 GLY A N 1
ATOM 572 C CA . GLY A 1 72 ? -3.297 -11.806 -7.033 1.00 82.94 72 GLY A CA 1
ATOM 573 C C . GLY A 1 72 ? -1.919 -11.730 -7.673 1.00 82.94 72 GLY A C 1
ATOM 574 O O . GLY A 1 72 ? -1.810 -11.116 -8.725 1.00 82.94 72 GLY A O 1
ATOM 575 N N . GLY A 1 73 ? -0.884 -12.382 -7.134 1.00 82.25 73 GLY A N 1
ATOM 576 C CA . GLY A 1 73 ? 0.440 -12.433 -7.766 1.00 82.25 73 GLY A CA 1
ATOM 577 C C . GLY A 1 73 ? 0.420 -13.091 -9.152 1.00 82.25 73 GLY A C 1
ATOM 578 O O . GLY A 1 73 ? 1.031 -12.578 -10.090 1.00 82.25 73 GLY A O 1
ATOM 579 N N . ALA A 1 74 ? -0.347 -14.175 -9.315 1.00 82.44 74 ALA A N 1
ATOM 580 C CA . ALA A 1 74 ? -0.510 -14.844 -10.607 1.00 82.44 74 ALA A CA 1
ATOM 581 C C . ALA A 1 74 ? -1.246 -13.953 -11.622 1.00 82.44 74 ALA A C 1
ATOM 583 O O . ALA A 1 74 ? -0.807 -13.810 -12.763 1.00 82.44 74 ALA A O 1
ATOM 584 N N . LEU A 1 75 ? -2.330 -13.300 -11.191 1.00 83.44 75 LEU A N 1
ATOM 585 C CA . LEU A 1 75 ? -3.068 -12.345 -12.022 1.00 83.44 75 LEU A CA 1
ATOM 586 C C . LEU A 1 75 ? -2.199 -11.128 -12.359 1.00 83.44 75 LEU A C 1
ATOM 588 O O . LEU A 1 75 ? -2.109 -10.735 -13.518 1.00 83.44 75 LEU A O 1
ATOM 592 N N . GLY A 1 76 ? -1.504 -10.578 -11.368 1.00 81.38 76 GLY A N 1
ATOM 593 C CA . GLY A 1 76 ? -0.609 -9.436 -11.492 1.00 81.38 76 GLY A CA 1
ATOM 594 C C . GLY A 1 76 ? 0.508 -9.677 -12.501 1.00 81.38 76 GLY A C 1
ATOM 595 O O . GLY A 1 76 ? 0.806 -8.774 -13.275 1.00 81.38 76 GLY A O 1
ATOM 596 N N . GLY A 1 77 ? 1.054 -10.896 -12.571 1.00 82.69 77 GLY A N 1
ATOM 597 C CA . GLY A 1 77 ? 2.001 -11.289 -13.619 1.00 82.69 77 GLY A CA 1
ATOM 598 C C . GLY A 1 77 ? 1.392 -11.196 -15.021 1.00 82.69 77 GLY A C 1
ATOM 599 O O . GLY A 1 77 ? 1.949 -10.538 -15.896 1.00 82.69 77 GLY A O 1
ATOM 600 N N . VAL A 1 78 ? 0.191 -11.754 -15.214 1.00 85.44 78 VAL A N 1
ATOM 601 C CA . VAL A 1 78 ? -0.528 -11.683 -16.501 1.00 85.44 78 VAL A CA 1
ATOM 602 C C . VAL A 1 78 ? -0.844 -10.235 -16.893 1.00 85.44 78 VAL A C 1
ATOM 604 O O . VAL A 1 78 ? -0.702 -9.867 -18.061 1.00 85.44 78 VAL A O 1
ATOM 607 N N . PHE A 1 79 ? -1.252 -9.395 -15.938 1.00 81.50 79 PHE A N 1
ATOM 608 C CA . PHE A 1 79 ? -1.481 -7.969 -16.182 1.00 81.50 79 PHE A CA 1
ATOM 609 C C . PHE A 1 79 ? -0.168 -7.224 -16.489 1.00 81.50 79 PHE A C 1
ATOM 611 O O . PHE A 1 79 ? -0.133 -6.408 -17.407 1.00 81.50 79 PHE A O 1
ATOM 618 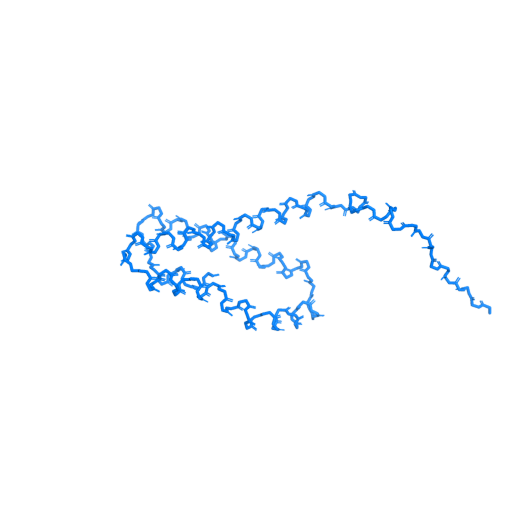N N . ALA A 1 80 ? 0.927 -7.526 -15.791 1.00 80.44 80 ALA A N 1
ATOM 619 C CA . ALA A 1 80 ? 2.228 -6.884 -15.999 1.00 80.44 80 ALA A CA 1
ATOM 620 C C . ALA A 1 80 ? 2.878 -7.223 -17.352 1.00 80.44 80 ALA A C 1
ATOM 622 O O . ALA A 1 80 ? 3.704 -6.446 -17.843 1.00 80.44 80 ALA A O 1
ATOM 623 N N . ASP A 1 81 ? 2.507 -8.361 -17.943 1.00 84.75 81 ASP A N 1
ATOM 624 C CA . ASP A 1 81 ? 2.970 -8.781 -19.267 1.00 84.75 81 ASP A CA 1
ATOM 625 C C . ASP A 1 81 ? 2.113 -8.210 -20.404 1.00 84.75 81 ASP A C 1
ATOM 627 O O . ASP A 1 81 ? 2.603 -8.033 -21.520 1.00 84.75 81 ASP A O 1
ATOM 631 N N . ARG A 1 82 ? 0.834 -7.910 -20.141 1.00 85.88 82 ARG A N 1
ATOM 632 C CA . ARG A 1 82 ? -0.117 -7.435 -21.163 1.00 85.88 82 ARG A CA 1
ATOM 633 C C . ARG A 1 82 ? -0.276 -5.918 -21.218 1.00 85.88 82 ARG A C 1
ATOM 635 O O . ARG A 1 82 ? -0.657 -5.401 -22.266 1.00 85.88 82 ARG A O 1
ATOM 642 N N . PHE A 1 83 ? -0.023 -5.213 -20.119 1.00 85.88 83 PHE A N 1
ATOM 643 C CA . PHE A 1 83 ? -0.255 -3.773 -20.007 1.00 85.88 83 PHE A CA 1
ATOM 644 C C . PHE A 1 83 ? 1.047 -2.982 -19.842 1.00 85.88 83 PHE A C 1
ATOM 646 O O . PHE A 1 83 ? 2.073 -3.496 -19.398 1.00 85.88 83 PHE A O 1
ATOM 653 N N . ASP A 1 84 ? 0.994 -1.694 -20.189 1.00 86.94 84 ASP A N 1
ATOM 654 C CA . ASP A 1 84 ? 2.092 -0.762 -19.940 1.00 86.94 84 ASP A CA 1
ATOM 655 C C . ASP A 1 84 ? 2.279 -0.568 -18.430 1.00 86.94 84 ASP A C 1
ATOM 657 O O . ASP A 1 84 ? 1.451 0.046 -17.752 1.00 86.94 84 ASP A O 1
ATOM 661 N N . ARG A 1 85 ? 3.406 -1.074 -17.924 1.00 83.38 85 ARG A N 1
ATOM 662 C CA . ARG A 1 85 ? 3.769 -1.074 -16.503 1.00 83.38 85 ARG A CA 1
ATOM 663 C C . ARG A 1 85 ? 3.704 0.316 -15.877 1.00 83.38 85 ARG A C 1
ATOM 665 O O . ARG A 1 85 ? 3.254 0.440 -14.739 1.00 83.38 85 ARG A O 1
ATOM 672 N N . LEU A 1 86 ? 4.136 1.353 -16.600 1.00 85.38 86 LEU A N 1
ATOM 673 C CA . LEU A 1 86 ? 4.150 2.714 -16.066 1.00 85.38 86 LEU A CA 1
ATOM 674 C C . LEU A 1 86 ? 2.723 3.226 -15.875 1.00 85.38 86 LEU A C 1
ATOM 676 O O . LEU A 1 86 ? 2.389 3.736 -14.806 1.00 85.38 86 LEU A O 1
ATOM 680 N N . ARG A 1 87 ? 1.869 3.038 -16.886 1.00 86.94 87 ARG A N 1
ATOM 681 C CA . ARG A 1 87 ? 0.461 3.446 -16.816 1.00 86.94 87 ARG A CA 1
ATOM 682 C C . ARG A 1 87 ? -0.294 2.662 -15.752 1.00 86.94 87 ARG A C 1
ATOM 684 O O . ARG A 1 87 ? -1.068 3.259 -15.013 1.00 86.94 87 ARG A O 1
ATOM 691 N N . THR A 1 88 ? -0.054 1.358 -15.634 1.00 88.31 88 THR A N 1
ATOM 692 C CA . THR A 1 88 ? -0.692 0.523 -14.608 1.00 88.31 88 THR A CA 1
ATOM 693 C C . THR A 1 88 ? -0.369 1.018 -13.200 1.00 88.31 88 THR A C 1
ATOM 695 O O . THR A 1 88 ? -1.286 1.195 -12.402 1.00 88.31 88 THR A O 1
ATOM 698 N N . ILE A 1 89 ? 0.903 1.317 -12.906 1.00 87.75 89 ILE A N 1
ATOM 699 C CA . ILE A 1 89 ? 1.308 1.853 -11.596 1.00 87.75 89 ILE A CA 1
ATOM 700 C C . ILE A 1 89 ? 0.695 3.239 -11.357 1.00 87.75 89 ILE A C 1
ATOM 702 O O . ILE A 1 89 ? 0.203 3.508 -10.264 1.00 87.75 89 ILE A O 1
ATOM 706 N N . GLN A 1 90 ? 0.688 4.115 -12.366 1.00 90.12 90 GLN A N 1
ATOM 707 C CA . GLN A 1 90 ? 0.078 5.443 -12.248 1.00 90.12 90 GLN A CA 1
ATOM 708 C C . GLN A 1 90 ? -1.416 5.360 -11.927 1.00 90.12 90 GLN A C 1
ATOM 710 O O . GLN A 1 90 ? -1.869 6.045 -11.015 1.00 90.12 90 GLN A O 1
ATOM 715 N N . TRP A 1 91 ? -2.165 4.499 -12.620 1.00 91.56 91 TRP A N 1
ATOM 716 C CA . TRP A 1 91 ? -3.585 4.274 -12.341 1.00 91.56 91 TRP A CA 1
ATOM 717 C C . TRP A 1 91 ? -3.812 3.676 -10.957 1.00 91.56 91 TRP A C 1
ATOM 719 O O . TRP A 1 91 ? -4.677 4.151 -10.224 1.00 91.56 91 TRP A O 1
ATOM 729 N N . GLN A 1 92 ? -3.008 2.683 -10.571 1.00 88.88 92 GLN A N 1
ATOM 730 C CA . GLN A 1 92 ? -3.076 2.092 -9.239 1.00 88.88 92 GLN A CA 1
ATOM 731 C C . GLN A 1 92 ? -2.874 3.155 -8.154 1.00 88.88 92 GLN A C 1
ATOM 733 O O . GLN A 1 92 ? -3.669 3.228 -7.223 1.00 88.88 92 GLN A O 1
ATOM 738 N N . LEU A 1 93 ? -1.848 4.000 -8.278 1.00 89.56 93 LEU A N 1
ATOM 739 C CA . LEU A 1 93 ? -1.579 5.068 -7.313 1.00 89.56 93 LEU A CA 1
ATOM 740 C C . LEU A 1 93 ? -2.657 6.156 -7.342 1.00 89.56 93 LEU A C 1
ATOM 742 O O . LEU A 1 93 ? -3.078 6.610 -6.282 1.00 89.56 93 LEU A O 1
ATOM 746 N N . ALA A 1 94 ? -3.141 6.538 -8.526 1.00 92.44 94 ALA A N 1
ATOM 747 C CA . ALA A 1 94 ? -4.201 7.533 -8.677 1.00 92.44 94 ALA A CA 1
ATOM 748 C C . ALA A 1 94 ? -5.510 7.107 -7.996 1.00 92.44 94 ALA A C 1
ATOM 750 O O . ALA A 1 94 ? -6.243 7.965 -7.515 1.00 92.44 94 ALA A O 1
ATOM 751 N N . VAL A 1 95 ? -5.788 5.802 -7.931 1.00 92.31 95 VAL A N 1
ATOM 752 C CA . VAL A 1 95 ? -6.943 5.244 -7.212 1.00 92.31 95 VAL A CA 1
ATOM 753 C C . VAL A 1 95 ? -6.629 5.018 -5.732 1.00 92.31 95 VAL A C 1
ATOM 755 O O . VAL A 1 95 ? -7.446 5.336 -4.874 1.00 92.31 95 VAL A O 1
ATOM 758 N N . LEU A 1 96 ? -5.446 4.498 -5.405 1.00 89.38 96 LEU A N 1
ATOM 759 C CA . LEU A 1 96 ? -5.108 4.127 -4.033 1.00 89.38 96 LEU A CA 1
ATOM 760 C C . LEU A 1 96 ? -4.935 5.349 -3.124 1.00 89.38 96 LEU A C 1
ATOM 762 O O . LEU A 1 96 ? -5.440 5.343 -2.007 1.00 89.38 96 LEU A O 1
ATOM 766 N N . ILE A 1 97 ? -4.259 6.403 -3.589 1.00 91.31 97 ILE A N 1
ATOM 767 C CA . ILE A 1 97 ? -4.022 7.624 -2.801 1.00 91.31 97 ILE A CA 1
ATOM 768 C C . ILE A 1 97 ? -5.330 8.228 -2.251 1.00 91.31 97 ILE A C 1
ATOM 770 O O . ILE A 1 97 ? -5.401 8.434 -1.038 1.00 91.31 97 ILE A O 1
ATOM 774 N N . PRO A 1 98 ? -6.374 8.494 -3.064 1.00 93.94 98 PRO A N 1
ATOM 775 C CA . PRO A 1 98 ? -7.621 9.047 -2.543 1.00 93.94 98 PRO A CA 1
ATOM 776 C C . PRO A 1 98 ? -8.367 8.072 -1.627 1.00 93.94 98 PRO A C 1
ATOM 778 O O . PRO A 1 98 ? -8.999 8.525 -0.679 1.00 93.94 98 PRO A O 1
ATOM 781 N N . ILE A 1 99 ? -8.266 6.756 -1.849 1.00 91.56 99 ILE A N 1
ATOM 782 C CA . ILE A 1 99 ? -8.854 5.759 -0.940 1.00 91.56 99 ILE A CA 1
ATOM 783 C C . ILE A 1 99 ? -8.179 5.822 0.437 1.00 91.56 99 ILE A C 1
ATOM 785 O O . ILE A 1 99 ? -8.876 5.931 1.444 1.00 91.56 99 ILE A O 1
ATOM 789 N N . VAL A 1 100 ? -6.839 5.819 0.491 1.00 90.19 100 VAL A N 1
ATOM 790 C CA . VAL A 1 100 ? -6.081 5.954 1.752 1.00 90.19 100 VAL A CA 1
ATOM 791 C C . VAL A 1 100 ? -6.452 7.262 2.458 1.00 90.19 100 VAL A C 1
ATOM 793 O O . VAL A 1 100 ? -6.729 7.261 3.655 1.00 90.19 100 VAL A O 1
ATOM 796 N N . ALA A 1 101 ? -6.487 8.376 1.719 1.00 92.31 101 ALA A N 1
ATOM 797 C CA . ALA A 1 101 ? -6.856 9.677 2.272 1.00 92.31 101 ALA A CA 1
ATOM 798 C C . ALA A 1 101 ? -8.296 9.686 2.816 1.00 92.31 101 ALA A C 1
ATOM 800 O O . ALA A 1 101 ? -8.550 10.261 3.872 1.00 92.31 101 ALA A O 1
ATOM 801 N N . GLY A 1 102 ? -9.221 9.011 2.129 1.00 93.56 102 GLY A N 1
ATOM 802 C CA . GLY A 1 102 ? -10.598 8.826 2.578 1.00 93.56 102 GLY A CA 1
ATOM 803 C C . GLY A 1 102 ? -10.693 8.035 3.882 1.00 93.56 102 GLY A C 1
ATOM 804 O O . GLY A 1 102 ? -11.421 8.448 4.778 1.00 93.56 102 GLY A O 1
ATOM 805 N N . ILE A 1 103 ? -9.917 6.955 4.033 1.00 90.75 103 ILE A N 1
ATOM 806 C CA . ILE A 1 103 ? -9.849 6.211 5.303 1.00 90.75 103 ILE A CA 1
ATOM 807 C C . ILE A 1 103 ? -9.316 7.095 6.432 1.00 90.75 103 ILE A C 1
ATOM 809 O O . ILE A 1 103 ? -9.910 7.111 7.506 1.00 90.75 103 ILE A O 1
ATOM 813 N N . GLY A 1 104 ? -8.253 7.866 6.187 1.00 90.62 104 GLY A N 1
ATOM 814 C CA . GLY A 1 104 ? -7.737 8.811 7.182 1.00 90.62 104 GLY A CA 1
ATOM 815 C C . GLY A 1 104 ? -8.778 9.857 7.595 1.00 90.62 104 GLY A C 1
ATOM 816 O O . GLY A 1 104 ? -8.909 10.174 8.770 1.00 90.62 104 GLY A O 1
ATOM 817 N N . LEU A 1 105 ? -9.584 10.354 6.653 1.00 93.81 105 LEU A N 1
ATOM 818 C CA . LEU A 1 105 ? -10.664 11.290 6.972 1.00 93.81 105 LEU A CA 1
ATOM 819 C C . LEU A 1 105 ? -11.793 10.633 7.787 1.00 93.81 105 LEU A C 1
ATOM 821 O O . LEU A 1 105 ? -12.342 11.256 8.696 1.00 93.81 105 LEU A O 1
ATOM 825 N N . LEU A 1 106 ? -12.147 9.386 7.471 1.00 92.88 106 LEU A N 1
ATOM 826 C CA . LEU A 1 106 ? -13.152 8.617 8.214 1.00 92.88 106 LEU A CA 1
ATOM 827 C C . LEU A 1 106 ? -12.706 8.318 9.648 1.00 92.88 106 LEU A C 1
ATOM 829 O O . LEU A 1 106 ? -13.533 8.319 10.556 1.00 92.88 106 LEU A O 1
ATOM 833 N N . GLU A 1 107 ? -11.412 8.089 9.852 1.00 90.88 107 GLU A N 1
ATOM 834 C CA . GLU A 1 107 ? -10.818 7.910 11.177 1.00 90.88 107 GLU A CA 1
ATOM 835 C C . GLU A 1 107 ? -10.907 9.196 12.005 1.00 90.88 107 GLU A C 1
ATOM 837 O O . GLU A 1 107 ? -11.486 9.177 13.088 1.00 90.88 107 GLU A O 1
ATOM 842 N N . VAL A 1 108 ? -10.486 10.334 11.442 1.00 92.62 108 VAL A N 1
ATOM 843 C CA . VAL A 1 108 ? -10.575 11.654 12.101 1.00 92.62 108 VAL A CA 1
ATOM 844 C C . VAL A 1 108 ? -12.018 12.066 12.422 1.00 92.62 108 VAL A C 1
ATOM 846 O O . VAL A 1 108 ? -12.255 12.834 13.352 1.00 92.62 108 VAL A O 1
ATOM 849 N N . THR A 1 109 ? -12.996 11.578 11.658 1.00 94.25 109 THR A N 1
ATOM 850 C CA . THR A 1 109 ? -14.427 11.856 11.879 1.00 94.25 109 THR A CA 1
ATOM 851 C C . THR A 1 109 ? -15.135 10.801 12.732 1.00 94.25 109 THR A C 1
ATOM 853 O O . THR A 1 109 ? -16.356 10.874 12.871 1.00 94.25 109 THR A O 1
ATOM 856 N N . GLU A 1 110 ? -14.396 9.836 13.294 1.00 88.50 110 GLU A N 1
ATOM 857 C CA . GLU A 1 110 ? -14.907 8.729 14.121 1.00 88.50 110 GLU A CA 1
ATOM 858 C C . GLU A 1 110 ? -15.968 7.852 13.420 1.00 88.50 110 GLU A C 1
ATOM 860 O O . GLU A 1 110 ? -16.782 7.182 14.053 1.00 88.50 110 GLU A O 1
ATOM 865 N N . GLN A 1 111 ? -15.961 7.827 12.085 1.00 91.31 111 GLN A N 1
ATOM 866 C CA . GLN A 1 111 ? -16.883 7.032 11.260 1.00 91.31 111 GLN A CA 1
ATOM 867 C C . GLN A 1 111 ? -16.233 5.765 10.699 1.00 91.31 111 GLN A C 1
ATOM 869 O O . GLN A 1 111 ? -16.870 5.003 9.964 1.00 91.31 111 GLN A O 1
ATOM 874 N N . LEU A 1 112 ? -14.959 5.531 11.018 1.00 88.88 112 LEU A N 1
ATOM 875 C CA . LEU A 1 112 ? -14.234 4.373 10.528 1.00 88.88 112 LEU A CA 1
ATOM 876 C C . LEU A 1 112 ? -14.793 3.082 11.136 1.00 88.88 112 LEU A C 1
ATOM 878 O O . LEU A 1 112 ? -1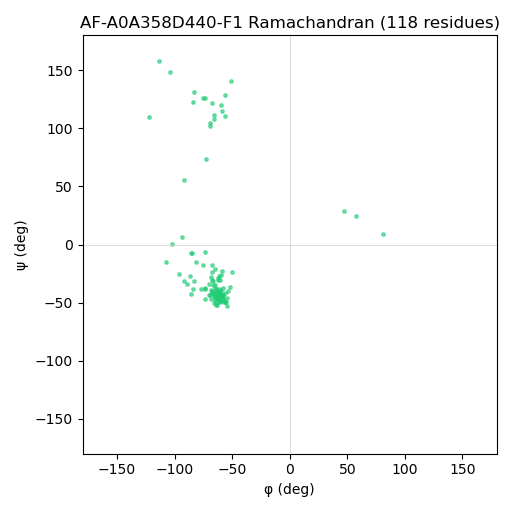4.800 2.878 12.348 1.00 88.88 112 LEU A O 1
ATOM 882 N N . SER A 1 113 ? -15.228 2.174 10.264 1.00 88.94 113 SER A N 1
ATOM 883 C CA . SER A 1 113 ? -15.665 0.832 10.640 1.00 88.94 113 SER A CA 1
ATOM 884 C C . SER A 1 113 ? -14.606 -0.207 10.280 1.00 88.94 113 SER A C 1
ATOM 886 O O . SER A 1 113 ? -13.943 -0.098 9.250 1.00 88.94 113 SER A O 1
ATOM 888 N N . VAL A 1 114 ? -14.519 -1.279 11.072 1.00 87.75 114 VAL A N 1
ATOM 889 C CA . VAL A 1 114 ? -13.600 -2.412 10.852 1.00 87.75 114 VAL A CA 1
ATOM 890 C C . VAL A 1 114 ? -13.716 -2.983 9.431 1.00 87.75 114 VAL A C 1
ATOM 892 O O . VAL A 1 114 ? -12.716 -3.322 8.802 1.00 87.75 114 VAL A O 1
ATOM 895 N N . TRP A 1 115 ? -14.929 -3.019 8.874 1.00 87.25 115 TRP A N 1
ATOM 896 C CA . TRP A 1 115 ? -15.186 -3.534 7.524 1.00 87.25 115 TRP A CA 1
ATOM 897 C C . TRP A 1 115 ? -14.535 -2.716 6.406 1.00 87.25 115 TRP A C 1
ATOM 899 O O . TRP A 1 115 ? -14.343 -3.240 5.314 1.00 87.25 115 TRP A O 1
ATOM 909 N N . MET A 1 116 ? -14.189 -1.455 6.664 1.00 87.38 116 MET A N 1
ATOM 910 C CA . MET A 1 116 ? -13.532 -0.575 5.694 1.00 87.38 116 MET A CA 1
ATOM 911 C C . MET A 1 116 ? -12.019 -0.824 5.622 1.00 87.38 116 MET A C 1
ATOM 913 O O . MET A 1 116 ? -11.384 -0.407 4.659 1.00 87.38 116 MET A O 1
ATOM 917 N N . ILE A 1 117 ? -11.452 -1.525 6.611 1.00 85.44 117 ILE A N 1
ATOM 918 C CA . ILE A 1 117 ? -10.019 -1.839 6.691 1.00 85.44 117 ILE A CA 1
ATOM 919 C C . ILE A 1 117 ? -9.689 -3.156 5.983 1.00 85.44 117 ILE A C 1
ATOM 921 O O . ILE A 1 117 ? -8.630 -3.279 5.385 1.00 85.44 117 ILE A O 1
ATOM 925 N N . TYR A 1 118 ? -10.582 -4.145 6.007 1.00 84.25 118 TYR A N 1
ATOM 926 C CA . TYR A 1 118 ? -10.312 -5.449 5.387 1.00 84.25 118 TYR A CA 1
ATOM 927 C C . TYR A 1 118 ? -10.075 -5.453 3.867 1.00 84.25 118 TYR A C 1
ATOM 929 O O . TYR A 1 118 ? -9.339 -6.326 3.415 1.00 84.25 118 TYR A O 1
ATOM 937 N N . PRO A 1 119 ? -10.666 -4.550 3.060 1.00 79.50 119 PRO A N 1
ATOM 938 C CA . PRO A 1 119 ? -10.404 -4.495 1.621 1.00 79.50 119 PRO A CA 1
ATOM 939 C C . PRO A 1 119 ? -9.031 -3.928 1.229 1.00 79.50 119 PRO A C 1
ATOM 941 O O . PRO A 1 119 ? -8.726 -3.915 0.036 1.00 79.50 119 PRO A O 1
ATOM 944 N N . PHE A 1 120 ? -8.257 -3.413 2.192 1.00 68.12 120 PHE A N 1
ATOM 945 C CA . PHE A 1 120 ? -6.896 -2.912 1.976 1.00 68.12 120 PHE A CA 1
ATOM 946 C C . PHE A 1 120 ? -5.882 -4.043 1.796 1.00 68.12 120 PHE A C 1
ATOM 948 O O . PHE A 1 120 ? -4.977 -3.870 0.947 1.00 68.12 120 PHE A O 1
#

Solvent-accessible surface area (backbone atoms only — not comparable to full-atom values): 7091 Å² total; per-residue (Å²): 139,82,84,78,81,76,78,80,86,70,59,80,78,77,70,48,67,82,75,42,89,63,37,66,64,52,50,52,52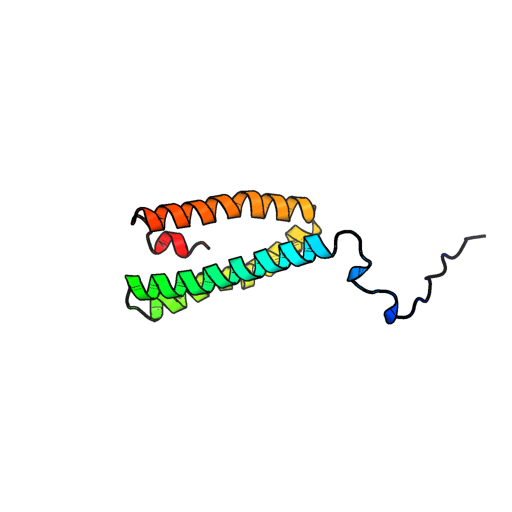,50,49,53,51,52,53,50,58,51,46,49,58,53,50,53,33,49,51,43,30,73,76,62,75,30,75,65,59,26,52,48,44,52,45,45,49,49,49,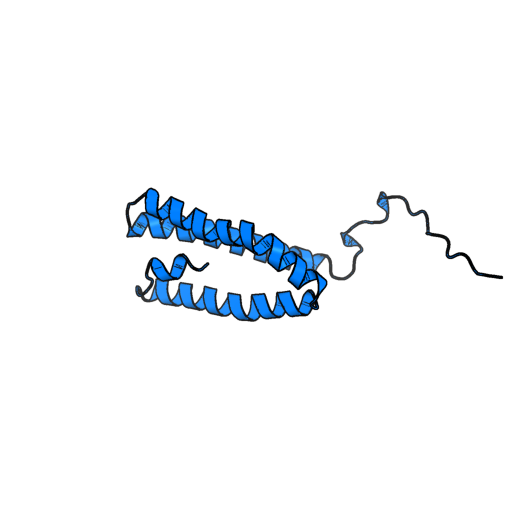53,54,69,62,40,48,63,53,48,50,57,48,57,74,74,46,62,60,69,60,52,52,51,52,51,48,66,54,46,53,58,51,55,52,48,52,53,53,28,50,79,66,72,67,62,51,76,79,74,57,46,83,93

Sequence (120 aa):
MGKSRSVLSGSRRDRSAITVQGFFPLLFAGMCWHWARWGIAFLSAFWINEVTDSPRMVQLTGTTMWAPLLFGGALGGVFADRFDRLRTIQWQLAVLIPIVAGIGLLEVTEQLSVWMIYPF

Foldseek 3Di:
DDPDDDPPPDDPVVVDCVVDPCSVVVVVVVVVVVCVLVVLLVVLLVVCCVVPVDPVLSVLLVCLSCVCCVVVVVVVVVCPVVDDPVVVVVVVCVVVVVLVVVQVVCVVVVNDDNVSSSND

Radius of gyration: 20.82 Å; Cα contacts (8 Å, |Δi|>4): 40; chains: 1; bounding box: 50×27×67 Å